Protein AF-A0A914QSH3-F1 (afdb_monomer)

InterPro domains:
  IPR004988 Protein of unknown function DUF273 [PF03314] (1-66)
  IPR029044 Nucleotide-diphospho-sugar transferases [G3DSA:3.90.550.10] (1-66)

Structure (mmCIF, N/CA/C/O backbone):
data_AF-A0A914QSH3-F1
#
_entry.id   AF-A0A914QSH3-F1
#
loop_
_atom_site.group_PDB
_atom_site.id
_atom_site.type_symbol
_atom_site.label_atom_id
_atom_site.label_alt_id
_atom_site.label_comp_id
_atom_site.label_asym_id
_atom_site.label_entity_id
_atom_site.label_seq_id
_atom_site.pdbx_PDB_ins_code
_atom_site.Cartn_x
_atom_site.Cartn_y
_atom_site.Cartn_z
_atom_site.occupancy
_atom_site.B_iso_or_equiv
_atom_site.auth_seq_id
_atom_site.auth_comp_id
_atom_site.auth_asym_id
_atom_site.auth_atom_id
_atom_site.pdbx_PDB_model_num
ATOM 1 N N . MET A 1 1 ? -11.695 2.431 -12.253 1.00 65.25 1 MET A N 1
ATOM 2 C CA . MET A 1 1 ? -10.680 3.227 -11.524 1.00 65.25 1 MET A CA 1
ATOM 3 C C . MET A 1 1 ? -11.150 3.632 -10.126 1.00 65.25 1 MET A C 1
ATOM 5 O O . MET A 1 1 ? -10.458 3.294 -9.182 1.00 65.25 1 MET A O 1
ATOM 9 N N . PHE A 1 2 ? -12.329 4.249 -9.952 1.00 84.00 2 PHE A N 1
ATOM 10 C CA . PHE A 1 2 ? -12.794 4.713 -8.628 1.00 84.00 2 PHE A CA 1
ATOM 11 C C . PHE A 1 2 ? -13.464 3.659 -7.735 1.00 84.00 2 PHE A C 1
ATOM 13 O O . PHE A 1 2 ? -13.387 3.778 -6.519 1.00 84.00 2 PHE A O 1
ATOM 20 N N . GLN A 1 3 ? -14.047 2.599 -8.308 1.00 90.31 3 GLN A N 1
ATOM 21 C CA . GLN A 1 3 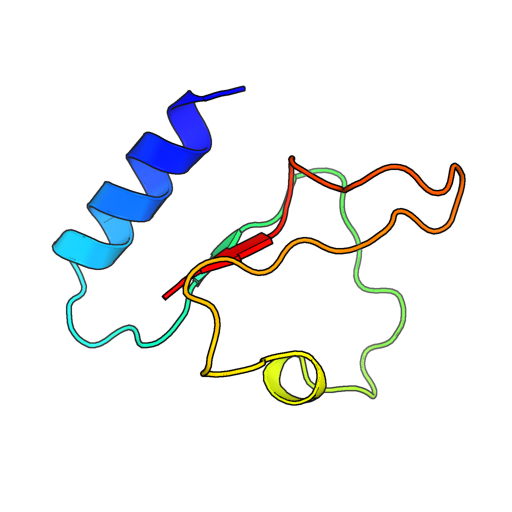? -14.736 1.545 -7.542 1.00 90.31 3 GLN A CA 1
ATOM 22 C C . GLN A 1 3 ? -13.865 0.905 -6.452 1.00 90.31 3 GLN A C 1
ATOM 24 O O . GLN A 1 3 ? -14.389 0.551 -5.403 1.00 90.31 3 GLN A O 1
ATOM 29 N N . ARG A 1 4 ? -12.544 0.813 -6.658 1.00 89.94 4 ARG A N 1
ATOM 30 C CA . ARG A 1 4 ? -11.605 0.299 -5.649 1.00 89.94 4 ARG A CA 1
ATOM 31 C C . ARG A 1 4 ? -11.688 1.065 -4.328 1.00 89.94 4 ARG A C 1
ATOM 33 O O . ARG A 1 4 ? -11.786 0.442 -3.286 1.00 89.94 4 ARG A O 1
ATOM 40 N N . HIS A 1 5 ? -11.789 2.394 -4.387 1.00 91.12 5 HIS A N 1
ATOM 41 C CA . HIS A 1 5 ? -11.899 3.241 -3.202 1.00 91.12 5 HIS A CA 1
ATOM 42 C C . HIS A 1 5 ? -13.228 2.992 -2.478 1.00 91.12 5 HIS A C 1
ATOM 44 O O . HIS A 1 5 ? -13.263 2.984 -1.252 1.00 91.12 5 HIS A O 1
ATOM 50 N N . CYS A 1 6 ? -14.310 2.723 -3.225 1.00 93.75 6 CYS A N 1
ATOM 51 C CA . CYS A 1 6 ? -15.600 2.325 -2.654 1.00 93.75 6 CYS A CA 1
ATOM 52 C C . CYS A 1 6 ? -15.532 0.953 -1.967 1.00 93.75 6 CYS A C 1
ATOM 54 O O . CYS A 1 6 ? -16.129 0.764 -0.913 1.00 93.75 6 CYS A O 1
ATOM 56 N N . VAL A 1 7 ? -14.810 -0.005 -2.549 1.00 93.44 7 VAL A N 1
ATOM 57 C CA . VAL A 1 7 ? -14.599 -1.316 -1.921 1.00 93.44 7 VAL A CA 1
ATOM 58 C C . VAL A 1 7 ? -13.763 -1.156 -0.656 1.00 93.44 7 VAL A C 1
ATOM 60 O O . VAL A 1 7 ? -14.188 -1.609 0.398 1.00 93.44 7 VAL A O 1
ATOM 63 N N . THR A 1 8 ? -12.633 -0.448 -0.726 1.00 94.25 8 THR A N 1
ATOM 64 C CA . THR A 1 8 ? -11.754 -0.212 0.423 1.00 94.25 8 THR A CA 1
ATOM 65 C C . THR A 1 8 ? -12.488 0.451 1.588 1.00 94.25 8 THR A C 1
ATOM 67 O O . THR A 1 8 ? -12.362 -0.017 2.713 1.00 94.25 8 THR A O 1
ATOM 70 N N . ILE A 1 9 ? -13.299 1.489 1.338 1.00 92.38 9 ILE A N 1
ATOM 71 C CA . ILE A 1 9 ? -14.038 2.156 2.421 1.00 92.38 9 ILE A CA 1
ATOM 72 C C . ILE A 1 9 ? -15.117 1.259 3.031 1.00 92.38 9 ILE A C 1
ATOM 74 O O . ILE A 1 9 ? -15.355 1.337 4.231 1.00 92.38 9 ILE A O 1
ATOM 78 N N . ASN A 1 10 ? -15.765 0.405 2.236 1.00 95.12 10 ASN A N 1
ATOM 79 C CA . ASN A 1 10 ? -16.721 -0.558 2.778 1.00 95.12 10 ASN A CA 1
ATOM 80 C C . ASN A 1 10 ? -16.004 -1.606 3.635 1.00 95.12 10 ASN A C 1
ATOM 82 O O . ASN A 1 10 ? -16.449 -1.869 4.742 1.00 95.12 10 ASN A O 1
ATOM 86 N N . VAL A 1 11 ? -14.845 -2.110 3.196 1.00 95.75 11 VAL A N 1
ATOM 87 C CA . VAL A 1 11 ? -14.038 -3.046 3.995 1.00 95.75 11 VAL A CA 1
ATOM 88 C C . VAL A 1 11 ? -13.584 -2.408 5.313 1.00 95.75 11 VAL A C 1
ATOM 90 O O . VAL A 1 11 ? -13.741 -3.042 6.349 1.00 95.75 11 VAL A O 1
ATOM 93 N N . LEU A 1 12 ? -13.099 -1.161 5.313 1.00 93.62 12 LEU A N 1
ATOM 94 C CA . LEU A 1 12 ? -12.744 -0.449 6.555 1.00 93.62 12 LEU A CA 1
ATOM 95 C C . LEU A 1 12 ? -13.946 -0.280 7.493 1.00 93.62 12 LEU A C 1
ATOM 97 O O . LEU A 1 12 ? -13.831 -0.474 8.697 1.00 93.62 12 LEU A O 1
ATOM 101 N N . ARG A 1 13 ? -15.118 0.077 6.953 1.00 93.50 13 ARG A N 1
ATOM 102 C CA . ARG A 1 13 ? -16.341 0.257 7.754 1.00 93.50 13 ARG A CA 1
ATOM 103 C C . ARG A 1 13 ? -16.839 -1.044 8.368 1.00 93.50 13 ARG A C 1
ATOM 105 O O . ARG A 1 13 ? -17.306 -1.027 9.503 1.00 93.50 13 ARG A O 1
ATOM 112 N N . ASP A 1 14 ? -16.755 -2.133 7.613 1.00 97.12 14 ASP A N 1
ATOM 113 C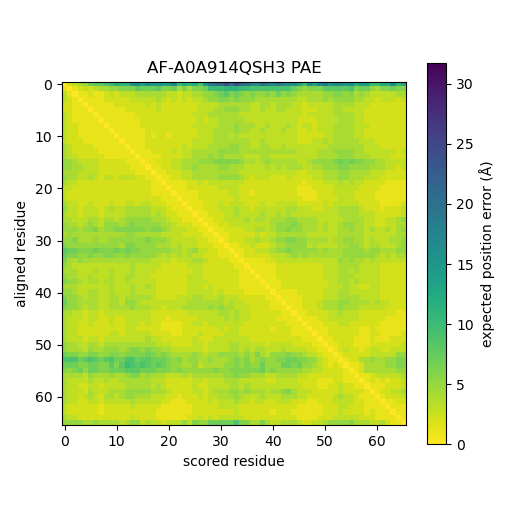 CA . ASP A 1 14 ? -17.232 -3.447 8.036 1.00 97.12 14 ASP A CA 1
ATOM 114 C C . ASP A 1 14 ? -16.257 -4.135 9.011 1.00 97.12 14 ASP A C 1
ATOM 116 O O . ASP A 1 14 ? -16.659 -5.066 9.705 1.00 97.12 14 ASP A O 1
ATOM 120 N N . ASN A 1 15 ? -15.003 -3.667 9.088 1.00 96.62 15 ASN A N 1
ATOM 121 C CA . ASN A 1 15 ? -13.930 -4.235 9.913 1.00 96.62 15 ASN A CA 1
ATOM 122 C C . ASN A 1 15 ? -13.223 -3.116 10.712 1.00 96.62 15 ASN A C 1
ATOM 124 O O . ASN A 1 15 ? -12.102 -2.722 10.374 1.00 96.62 15 ASN A O 1
ATOM 128 N N . PRO A 1 16 ? -13.879 -2.552 11.747 1.00 93.50 16 PRO A N 1
ATOM 129 C CA . PRO A 1 16 ? -13.381 -1.390 12.490 1.00 93.50 16 PRO A CA 1
ATOM 130 C C . PRO A 1 16 ? -12.096 -1.651 13.295 1.00 93.50 16 PRO A C 1
ATOM 132 O O . PRO A 1 16 ? -11.507 -0.714 13.826 1.00 93.50 16 PRO A O 1
ATOM 135 N N . GLU A 1 17 ? -11.678 -2.908 13.429 1.00 95.94 17 GLU A N 1
ATOM 136 C CA . GLU A 1 17 ? -10.417 -3.319 14.043 1.00 95.94 17 GLU A CA 1
ATOM 137 C C . GLU A 1 17 ? -9.204 -3.208 13.108 1.00 95.94 17 GLU A C 1
ATOM 139 O O . GLU A 1 17 ? -8.070 -3.283 13.580 1.00 95.94 17 GLU A O 1
ATOM 144 N N . LEU A 1 18 ? -9.416 -3.047 11.796 1.00 94.50 18 LEU A N 1
ATOM 145 C CA . LEU A 1 18 ? -8.328 -2.839 10.846 1.00 94.50 18 LEU A CA 1
ATOM 146 C C . LEU A 1 18 ? -7.783 -1.416 10.984 1.00 94.50 18 LEU A C 1
ATOM 148 O O . LEU A 1 18 ? -8.490 -0.444 10.741 1.00 94.50 18 LEU A O 1
ATOM 152 N N . GLU A 1 19 ? -6.501 -1.294 11.323 1.00 92.50 19 GLU A N 1
ATOM 153 C CA . GL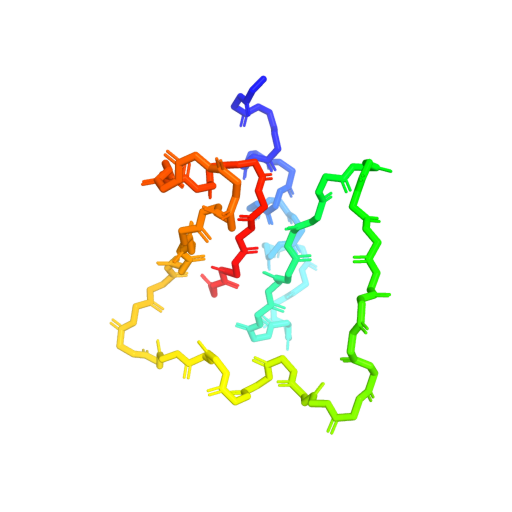U A 1 19 ? -5.835 0.012 11.403 1.00 92.50 19 GLU A CA 1
ATOM 154 C C . GLU A 1 19 ? -5.420 0.543 10.029 1.00 92.50 19 GLU A C 1
ATOM 156 O O . GLU A 1 19 ? -5.439 1.748 9.798 1.00 92.50 19 GLU A O 1
ATOM 161 N N . TYR A 1 20 ? -5.026 -0.356 9.125 1.00 94.69 20 TYR A N 1
ATOM 162 C CA . TYR A 1 20 ? -4.583 -0.017 7.779 1.00 94.69 20 TYR A CA 1
ATOM 163 C C . TYR A 1 20 ? -5.013 -1.086 6.777 1.00 94.69 20 TYR A C 1
ATOM 165 O O . TYR A 1 20 ? -5.025 -2.281 7.077 1.00 94.69 20 TYR A O 1
ATOM 173 N N . ILE A 1 21 ? -5.281 -0.661 5.544 1.00 95.50 21 ILE A N 1
ATOM 174 C CA . ILE A 1 21 ? -5.447 -1.536 4.384 1.00 95.50 21 ILE A CA 1
ATOM 175 C C . ILE A 1 21 ? -4.383 -1.194 3.348 1.00 95.50 21 ILE A C 1
ATOM 177 O O . ILE A 1 21 ? -4.291 -0.057 2.888 1.00 95.50 21 ILE A O 1
ATOM 181 N N . LEU A 1 22 ? -3.626 -2.208 2.928 1.00 94.94 22 LEU A N 1
ATOM 182 C CA . LEU A 1 22 ? -2.805 -2.160 1.722 1.00 94.94 22 LEU A CA 1
ATOM 183 C C . LEU A 1 22 ? -3.642 -2.654 0.535 1.00 94.94 22 LEU A C 1
ATOM 185 O O . LEU A 1 22 ? -3.921 -3.847 0.414 1.00 94.94 22 LEU A O 1
ATOM 189 N N . PHE A 1 23 ? -4.046 -1.740 -0.345 1.00 94.81 23 PHE A N 1
ATOM 190 C CA . PHE A 1 23 ? -4.703 -2.087 -1.601 1.00 94.81 23 PHE A CA 1
ATOM 191 C C . PHE A 1 23 ? -3.648 -2.329 -2.684 1.00 94.81 23 PHE A C 1
ATOM 193 O O . PHE A 1 23 ? -2.805 -1.464 -2.923 1.00 94.81 23 PHE A O 1
ATOM 200 N N . LEU A 1 24 ? -3.724 -3.476 -3.363 1.00 92.81 24 LEU A N 1
ATOM 201 C CA . LEU A 1 24 ? -2.795 -3.870 -4.424 1.00 92.81 24 LEU A CA 1
ATOM 202 C C . LEU A 1 24 ? -3.534 -4.110 -5.739 1.00 92.81 24 LEU A C 1
ATOM 204 O O . LEU A 1 24 ? -4.580 -4.761 -5.777 1.00 92.81 24 LEU A O 1
ATOM 208 N N . ASP A 1 25 ? -2.956 -3.617 -6.828 1.00 91.06 25 ASP A N 1
ATOM 209 C CA . ASP A 1 25 ? -3.339 -4.009 -8.176 1.00 91.06 25 ASP A CA 1
ATOM 210 C C . ASP A 1 25 ? -2.960 -5.474 -8.433 1.00 91.06 25 ASP A C 1
ATOM 212 O O . ASP A 1 25 ? -1.970 -5.997 -7.920 1.00 91.06 25 ASP A O 1
ATOM 216 N N . ALA A 1 26 ? -3.768 -6.148 -9.252 1.00 92.50 26 ALA A N 1
ATOM 217 C CA . ALA A 1 26 ? -3.639 -7.585 -9.496 1.00 92.50 26 ALA A CA 1
ATOM 218 C C . ALA A 1 26 ? -2.372 -7.977 -10.281 1.00 92.50 26 ALA A C 1
ATOM 220 O O . ALA A 1 26 ? -2.023 -9.154 -10.328 1.00 92.50 26 ALA A O 1
ATOM 221 N N . ASP A 1 27 ? -1.701 -7.014 -10.911 1.00 90.94 27 ASP A N 1
ATOM 222 C CA . ASP A 1 27 ? -0.471 -7.191 -11.684 1.00 90.94 27 ASP A CA 1
ATOM 223 C C . ASP A 1 27 ? 0.792 -6.776 -10.905 1.00 90.94 27 ASP A C 1
ATOM 225 O O . ASP A 1 27 ? 1.872 -6.642 -11.485 1.00 90.94 27 ASP A O 1
ATOM 229 N N . MET A 1 28 ? 0.684 -6.607 -9.583 1.00 89.81 28 MET A N 1
ATOM 230 C CA . MET A 1 28 ? 1.824 -6.342 -8.711 1.00 89.81 28 MET A CA 1
ATOM 231 C C . MET A 1 28 ? 2.456 -7.619 -8.152 1.00 89.81 28 MET A C 1
ATOM 233 O O . MET A 1 28 ? 1.778 -8.581 -7.799 1.00 89.81 28 MET A O 1
ATOM 237 N N . GLY A 1 29 ? 3.784 -7.590 -8.015 1.00 90.44 29 GLY A N 1
ATOM 238 C CA . GLY A 1 29 ? 4.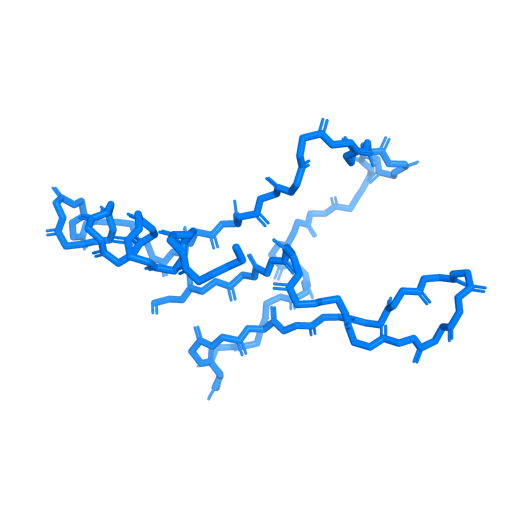571 -8.644 -7.380 1.00 90.44 29 GLY A CA 1
ATOM 239 C C . GLY A 1 29 ? 5.486 -8.095 -6.287 1.00 90.44 29 GLY A C 1
ATOM 240 O O . GLY A 1 29 ? 5.949 -6.956 -6.359 1.00 90.44 29 GLY A O 1
ATOM 241 N N . ILE A 1 30 ? 5.766 -8.922 -5.278 1.00 91.12 30 ILE A N 1
ATOM 242 C CA . ILE A 1 30 ? 6.721 -8.604 -4.211 1.00 91.12 30 ILE A CA 1
ATOM 243 C C . ILE A 1 30 ? 8.138 -8.820 -4.748 1.00 91.12 30 ILE A C 1
ATOM 245 O O . ILE A 1 30 ? 8.486 -9.928 -5.149 1.00 91.12 30 ILE A O 1
ATOM 249 N N . ILE A 1 31 ? 8.959 -7.769 -4.731 1.00 90.69 31 ILE A N 1
ATOM 250 C CA . ILE A 1 31 ? 10.352 -7.823 -5.210 1.00 90.69 31 ILE A CA 1
ATOM 251 C C . ILE A 1 31 ? 11.382 -7.929 -4.081 1.00 90.69 31 ILE A C 1
ATOM 253 O O . ILE A 1 31 ? 12.500 -8.377 -4.317 1.00 90.69 31 ILE A O 1
ATOM 257 N N . ASN A 1 32 ? 11.025 -7.517 -2.862 1.00 92.69 32 ASN A N 1
ATOM 258 C CA . ASN A 1 32 ? 11.922 -7.524 -1.713 1.00 92.69 32 ASN A CA 1
ATOM 259 C C . ASN A 1 32 ? 11.174 -7.987 -0.452 1.00 92.69 32 ASN A C 1
ATOM 261 O O . ASN A 1 32 ? 10.537 -7.171 0.209 1.00 92.69 32 ASN A O 1
ATOM 265 N N . PRO A 1 33 ? 11.236 -9.284 -0.115 1.00 92.00 33 PRO A N 1
ATOM 266 C CA . PRO A 1 33 ? 10.546 -9.832 1.049 1.00 92.00 33 PRO A CA 1
ATOM 267 C C . PRO A 1 33 ? 11.277 -9.564 2.377 1.00 92.00 33 PRO A C 1
ATOM 269 O O . PRO A 1 33 ? 10.811 -10.013 3.417 1.00 92.00 33 PRO A O 1
ATOM 272 N N . ASN A 1 34 ? 12.426 -8.875 2.357 1.00 96.75 34 ASN A N 1
ATOM 273 C CA . ASN A 1 34 ? 13.219 -8.603 3.560 1.00 96.75 34 ASN A CA 1
ATOM 274 C C . ASN A 1 34 ? 12.839 -7.288 4.261 1.00 96.75 34 ASN A C 1
ATOM 276 O O . ASN A 1 34 ? 13.424 -6.984 5.295 1.00 96.75 34 ASN A O 1
ATOM 280 N N . HIS A 1 35 ? 11.906 -6.510 3.701 1.00 95.00 35 HIS A N 1
ATOM 281 C CA . HIS A 1 35 ? 11.395 -5.275 4.300 1.00 95.00 35 HIS A CA 1
ATOM 282 C C . HIS A 1 35 ? 9.923 -5.424 4.652 1.00 95.00 35 HIS A C 1
ATOM 284 O O . HIS A 1 35 ? 9.154 -6.035 3.905 1.00 95.00 35 HIS A O 1
ATOM 290 N N . LEU A 1 36 ? 9.542 -4.830 5.776 1.00 94.94 36 LEU A N 1
ATOM 291 C CA . LEU A 1 36 ? 8.162 -4.781 6.232 1.00 94.94 36 LEU A CA 1
ATOM 292 C C . LEU A 1 36 ? 7.448 -3.561 5.636 1.00 94.94 36 LEU A C 1
ATOM 294 O O . LEU A 1 36 ? 8.060 -2.525 5.379 1.00 94.94 36 LEU A O 1
ATOM 298 N N . ILE A 1 37 ? 6.138 -3.669 5.406 1.00 93.38 37 ILE A N 1
ATOM 299 C CA . ILE A 1 37 ? 5.346 -2.572 4.819 1.00 93.38 37 ILE A CA 1
ATOM 300 C C . ILE A 1 37 ? 5.204 -1.409 5.805 1.00 93.38 37 ILE A C 1
ATOM 302 O O . ILE A 1 37 ? 5.169 -0.244 5.411 1.00 93.38 37 ILE A O 1
ATOM 306 N N . GLU A 1 38 ? 5.186 -1.728 7.091 1.00 94.25 38 GLU A N 1
ATOM 307 C CA . GLU A 1 38 ? 5.081 -0.821 8.224 1.00 94.25 38 GLU A CA 1
ATOM 308 C C . GLU A 1 38 ? 6.215 0.214 8.251 1.00 94.25 38 GLU A C 1
ATOM 310 O O . GLU A 1 38 ? 5.999 1.337 8.700 1.00 94.25 38 GLU A O 1
ATOM 315 N N . GLU A 1 39 ? 7.393 -0.113 7.702 1.00 95.19 39 GLU A N 1
ATOM 316 C CA . GLU A 1 39 ? 8.524 0.819 7.550 1.00 95.19 39 GLU A CA 1
ATOM 317 C C . GLU A 1 39 ? 8.176 2.035 6.673 1.00 95.19 39 GLU A 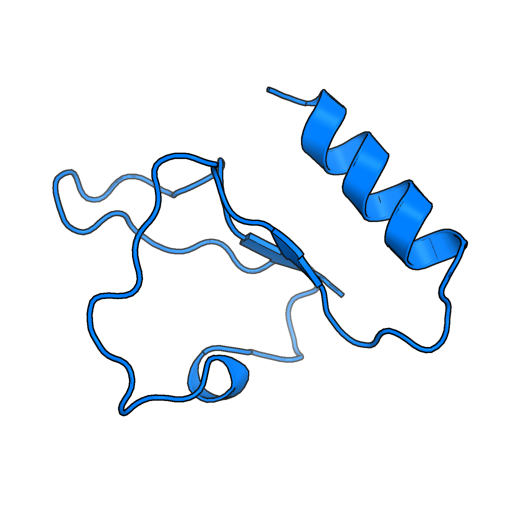C 1
ATOM 319 O O . GLU A 1 39 ? 8.797 3.093 6.797 1.00 95.19 39 GLU A O 1
ATOM 324 N N . TYR A 1 40 ? 7.179 1.898 5.796 1.00 91.75 40 TYR A N 1
ATOM 325 C CA . TYR A 1 40 ? 6.757 2.925 4.843 1.00 91.75 40 TYR A CA 1
ATOM 326 C C . TYR A 1 40 ? 5.488 3.673 5.278 1.00 91.75 40 TYR A C 1
ATOM 328 O O . TYR A 1 40 ? 5.027 4.570 4.568 1.00 91.75 40 TYR A O 1
ATOM 336 N N . ILE A 1 41 ? 4.915 3.335 6.437 1.00 95.19 41 ILE A N 1
ATOM 337 C CA . ILE A 1 41 ? 3.711 3.988 6.955 1.00 95.19 41 ILE A CA 1
ATOM 338 C C . ILE A 1 41 ? 4.087 5.270 7.697 1.00 95.19 41 ILE A C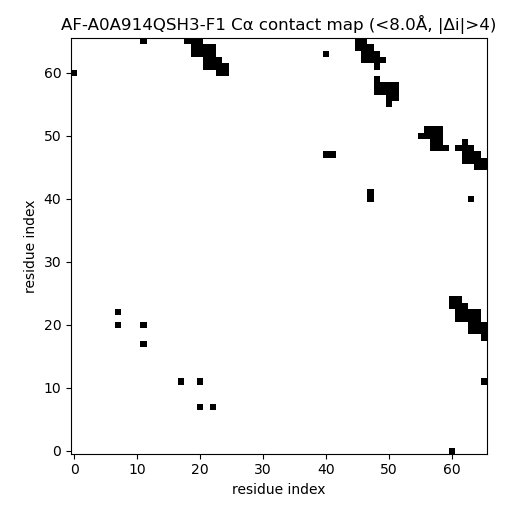 1
ATOM 340 O O . ILE A 1 41 ? 4.940 5.288 8.583 1.00 95.19 41 ILE A O 1
ATOM 344 N N . ASN A 1 42 ? 3.390 6.360 7.374 1.00 94.12 42 ASN A N 1
ATOM 345 C CA . ASN A 1 42 ? 3.466 7.606 8.125 1.00 94.12 42 ASN A CA 1
ATOM 346 C C . ASN A 1 42 ? 2.090 7.942 8.730 1.00 94.12 42 ASN A C 1
ATOM 348 O O . ASN A 1 42 ? 1.188 8.331 7.988 1.00 94.12 42 ASN A O 1
ATOM 352 N N . PRO A 1 43 ? 1.930 7.875 10.067 1.00 94.00 43 PRO A N 1
ATOM 353 C CA . PRO A 1 43 ? 0.628 7.987 10.734 1.00 94.00 43 PRO A CA 1
ATOM 354 C C . PRO A 1 43 ? -0.018 9.378 10.625 1.00 94.00 43 PRO A C 1
ATOM 356 O O . PRO A 1 43 ? -1.176 9.559 11.008 1.00 94.00 43 PRO A O 1
ATOM 359 N N . LYS A 1 44 ? 0.716 10.380 10.119 1.00 96.38 44 LYS A N 1
ATOM 360 C CA . LYS A 1 44 ? 0.188 11.728 9.862 1.00 96.38 44 LYS A CA 1
ATOM 361 C C . LYS A 1 44 ? -0.740 11.792 8.649 1.00 96.38 44 LYS A C 1
ATOM 363 O O . LYS A 1 44 ? -1.447 12.786 8.511 1.00 96.38 44 LYS A O 1
ATOM 368 N N . PHE A 1 45 ? -0.710 10.789 7.776 1.00 95.62 45 PHE A N 1
ATOM 369 C CA . PHE A 1 45 ? -1.488 10.763 6.544 1.00 95.62 45 PHE A CA 1
ATOM 370 C C . PHE A 1 45 ? -2.486 9.608 6.572 1.00 95.62 45 PHE A C 1
ATOM 372 O O . PHE A 1 45 ? -2.148 8.507 6.996 1.00 95.62 45 PHE A O 1
ATOM 379 N N . ASP A 1 46 ? -3.707 9.865 6.106 1.00 93.88 46 ASP A N 1
ATOM 380 C CA . ASP A 1 46 ? -4.756 8.841 6.033 1.00 93.88 46 ASP A CA 1
ATOM 381 C C . ASP A 1 46 ? -4.629 7.981 4.774 1.00 93.88 46 ASP A C 1
ATOM 383 O O . ASP A 1 46 ? -5.044 6.832 4.772 1.00 93.88 46 ASP A O 1
ATOM 387 N N . ILE A 1 47 ? -4.036 8.518 3.702 1.00 94.38 47 ILE A N 1
ATOM 388 C CA . ILE A 1 47 ? -3.778 7.798 2.451 1.00 94.38 47 ILE A CA 1
ATOM 389 C C . ILE A 1 47 ? -2.336 8.057 2.026 1.00 94.38 47 ILE A C 1
ATOM 391 O O . ILE A 1 47 ? -1.898 9.206 1.934 1.00 94.38 47 ILE A O 1
ATOM 395 N N . LEU A 1 48 ? -1.611 6.980 1.740 1.00 95.69 48 LEU A N 1
ATOM 396 C CA . LEU A 1 48 ? -0.223 6.993 1.304 1.00 95.69 48 LEU A CA 1
ATOM 397 C C . LEU A 1 48 ? -0.135 6.422 -0.110 1.00 95.69 48 LEU A C 1
ATOM 399 O O . LEU A 1 48 ? -0.388 5.237 -0.345 1.00 95.69 48 LEU A O 1
ATOM 403 N N . PHE A 1 49 ? 0.260 7.284 -1.042 1.00 95.12 49 PHE A N 1
ATOM 404 C CA . PHE A 1 49 ? 0.668 6.898 -2.386 1.00 95.12 49 PHE A CA 1
ATOM 405 C C . PHE A 1 49 ? 2.190 6.863 -2.478 1.00 95.12 49 PHE A C 1
ATOM 407 O O . PHE A 1 49 ? 2.891 7.480 -1.676 1.00 95.12 49 PHE A O 1
ATOM 414 N N . TYR A 1 50 ? 2.695 6.173 -3.492 1.00 93.50 50 TYR A N 1
ATOM 415 C CA . TYR A 1 50 ? 4.123 6.081 -3.761 1.00 93.50 50 TYR A CA 1
ATOM 416 C C . TYR A 1 50 ? 4.4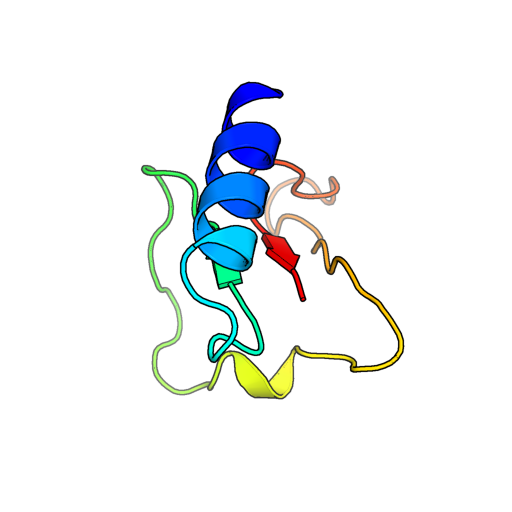21 6.362 -5.232 1.00 93.50 50 TYR A C 1
ATOM 418 O O . TYR A 1 50 ? 3.535 6.348 -6.088 1.00 93.50 50 TYR A O 1
ATOM 426 N N . GLU A 1 51 ? 5.684 6.639 -5.520 1.00 94.81 51 GLU A N 1
ATOM 427 C CA . GLU A 1 51 ? 6.180 6.881 -6.867 1.00 94.81 51 GLU A CA 1
ATOM 428 C C . GLU A 1 51 ? 6.518 5.558 -7.571 1.00 94.81 51 GLU A C 1
ATOM 430 O O . GLU A 1 51 ? 7.144 4.661 -7.001 1.00 94.81 51 GLU A O 1
ATOM 435 N N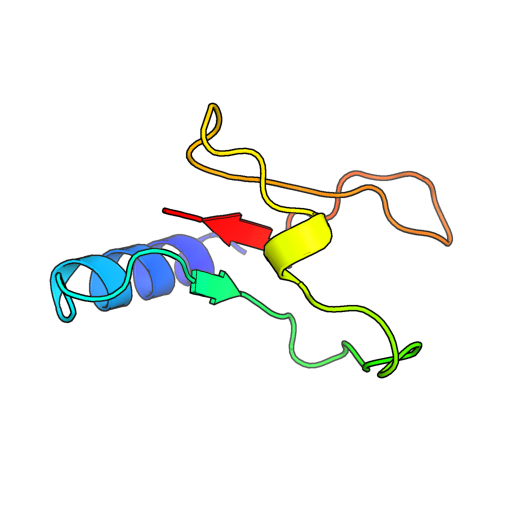 . ARG A 1 52 ? 6.106 5.411 -8.832 1.00 91.12 52 ARG A N 1
ATOM 436 C CA . ARG A 1 52 ? 6.424 4.235 -9.647 1.00 91.12 52 ARG A CA 1
ATOM 437 C C . ARG A 1 52 ? 7.899 4.237 -10.051 1.00 91.12 52 ARG A C 1
ATOM 439 O O . ARG A 1 52 ? 8.401 5.205 -10.610 1.00 91.12 52 ARG A O 1
ATOM 446 N N . ILE A 1 53 ? 8.547 3.080 -9.908 1.00 87.56 53 ILE A N 1
ATOM 447 C CA . ILE A 1 53 ? 9.981 2.892 -10.199 1.00 87.56 53 ILE A CA 1
ATOM 448 C C . ILE A 1 53 ? 10.335 3.169 -11.675 1.00 87.56 53 ILE A C 1
ATOM 450 O O . ILE A 1 53 ? 11.443 3.604 -11.966 1.00 87.56 53 ILE A O 1
ATOM 454 N N . PHE A 1 54 ? 9.426 2.900 -12.621 1.00 86.44 54 PHE A N 1
ATOM 455 C CA . PHE A 1 54 ? 9.747 2.924 -14.057 1.00 86.44 54 PHE A CA 1
ATOM 456 C C . PHE A 1 54 ? 9.429 4.245 -14.770 1.00 86.44 54 PHE A C 1
ATOM 458 O O . PHE A 1 54 ? 9.965 4.482 -15.851 1.00 86.44 54 PHE A O 1
ATOM 465 N N . ASN A 1 55 ? 8.545 5.082 -14.219 1.00 92.06 55 ASN A N 1
ATOM 466 C CA . ASN A 1 55 ? 8.121 6.327 -14.871 1.00 92.06 55 ASN A CA 1
ATOM 467 C C . ASN A 1 55 ? 7.936 7.521 -13.927 1.00 92.06 55 ASN A C 1
ATOM 469 O O . ASN A 1 55 ? 7.531 8.575 -14.407 1.00 92.06 55 ASN A O 1
ATOM 473 N N . PHE A 1 56 ? 8.240 7.384 -12.631 1.00 91.69 56 PHE A N 1
ATOM 474 C CA . PHE 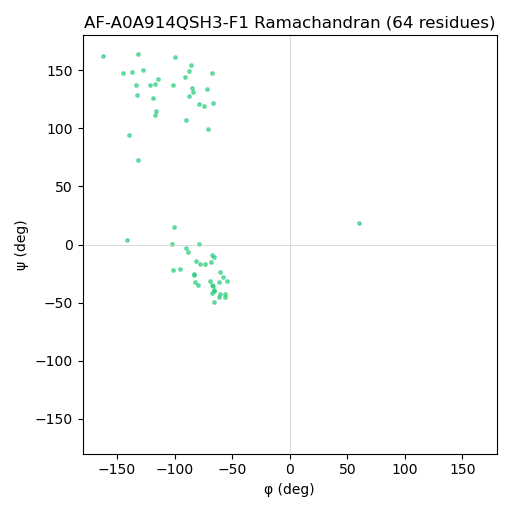A 1 56 ? 8.186 8.482 -11.656 1.00 91.69 56 PHE A CA 1
ATOM 475 C C . PHE A 1 56 ? 6.791 9.118 -11.490 1.00 91.69 56 PHE A C 1
ATOM 477 O O . PHE A 1 56 ? 6.635 10.228 -10.989 1.00 91.69 56 PHE A O 1
ATOM 484 N N . GLU A 1 57 ? 5.736 8.416 -11.911 1.00 95.19 57 GLU A N 1
ATOM 485 C CA . GLU A 1 57 ? 4.360 8.848 -11.685 1.00 95.19 57 GLU A CA 1
ATOM 486 C C . GLU A 1 57 ? 3.856 8.383 -10.318 1.00 95.19 57 GLU A C 1
ATOM 488 O O . GLU A 1 57 ? 4.270 7.346 -9.793 1.00 95.19 57 GLU A O 1
ATOM 493 N N . VAL A 1 58 ? 2.880 9.108 -9.771 1.00 94.88 58 VAL A N 1
ATOM 494 C CA . VAL A 1 58 ? 2.170 8.682 -8.563 1.00 94.88 58 VAL A CA 1
ATOM 495 C C . VAL A 1 58 ? 1.352 7.423 -8.867 1.00 94.88 58 VAL A C 1
ATOM 497 O O . VAL A 1 58 ? 0.464 7.419 -9.724 1.00 94.88 58 VAL A O 1
ATOM 500 N N . MET A 1 59 ? 1.612 6.339 -8.139 1.00 92.56 59 MET A N 1
ATOM 501 C CA . MET A 1 59 ? 0.785 5.140 -8.170 1.00 92.56 59 MET A CA 1
ATOM 502 C C . MET A 1 59 ? -0.553 5.421 -7.483 1.00 92.56 59 MET A C 1
ATOM 504 O O . MET A 1 59 ? -0.656 5.347 -6.268 1.00 92.56 59 MET A O 1
ATOM 508 N N . ALA A 1 60 ? -1.601 5.689 -8.261 1.00 90.19 60 ALA A N 1
ATOM 509 C CA . ALA A 1 60 ? -2.971 5.800 -7.741 1.00 90.19 60 ALA A CA 1
ATOM 510 C C . ALA A 1 60 ? -3.729 4.455 -7.707 1.00 90.19 60 ALA A C 1
ATOM 512 O O . ALA A 1 60 ? -4.871 4.384 -7.254 1.00 90.19 60 ALA A O 1
ATOM 513 N N . GLY A 1 61 ? -3.135 3.395 -8.264 1.00 91.06 61 GLY A N 1
ATOM 514 C CA . GLY A 1 61 ? -3.766 2.080 -8.367 1.00 91.06 61 GLY A CA 1
ATOM 515 C C . GLY A 1 61 ? -3.650 1.251 -7.089 1.00 91.06 61 GLY A C 1
ATOM 516 O O . GLY A 1 61 ? -4.593 0.539 -6.743 1.00 91.06 61 GLY A O 1
ATOM 517 N N . SER A 1 62 ? -2.545 1.433 -6.366 1.00 93.19 62 SER A N 1
ATOM 518 C CA . SER A 1 62 ? -2.197 0.734 -5.130 1.00 93.19 62 SER A CA 1
ATOM 519 C C . SER A 1 62 ? -1.723 1.730 -4.082 1.00 93.19 62 SER A C 1
ATOM 521 O O . SER A 1 62 ? -0.992 2.665 -4.408 1.00 93.19 62 SER A O 1
ATOM 523 N N . TYR A 1 63 ? -2.172 1.564 -2.845 1.00 95.12 63 TYR A N 1
ATOM 524 C CA . TYR A 1 63 ? -1.974 2.544 -1.778 1.00 95.12 63 TYR A CA 1
ATOM 525 C C . TYR A 1 63 ? -2.198 1.912 -0.408 1.00 95.12 63 TYR A C 1
ATOM 527 O O . TYR A 1 63 ? -2.841 0.867 -0.290 1.00 95.12 63 TYR A O 1
ATOM 535 N N . ILE A 1 64 ? -1.691 2.579 0.626 1.00 95.75 64 ILE A N 1
ATOM 536 C CA . ILE A 1 64 ? -2.019 2.277 2.021 1.00 95.75 64 ILE A CA 1
ATOM 537 C C . ILE A 1 64 ? -3.035 3.314 2.494 1.00 95.75 64 ILE A C 1
ATOM 539 O O . ILE A 1 64 ? -2.889 4.498 2.192 1.00 95.75 64 ILE A O 1
ATOM 543 N N . VAL A 1 65 ? -4.064 2.881 3.214 1.00 95.06 65 VAL A N 1
ATOM 544 C CA . VAL A 1 65 ? -5.084 3.766 3.792 1.00 95.06 65 VAL A CA 1
ATOM 545 C C . VAL A 1 65 ? -5.424 3.359 5.218 1.00 95.06 65 VAL A C 1
ATOM 547 O O . VAL A 1 65 ? -5.369 2.169 5.524 1.00 95.06 65 VAL A O 1
ATOM 550 N N . LYS A 1 66 ? -5.774 4.343 6.046 1.00 92.31 66 LYS A N 1
ATOM 551 C CA . LYS A 1 66 ? -6.319 4.190 7.397 1.00 92.31 66 LYS A CA 1
ATOM 552 C C . LYS A 1 66 ? -7.785 4.633 7.445 1.00 92.31 66 LYS A C 1
ATOM 554 O O . LYS A 1 66 ? -8.130 5.601 6.726 1.00 92.31 66 LYS A O 1
#

Nearest PDB structures (foldseek):
  2my3-assembly1_A  TM=2.980E-01  e=3.511E+00  Saccharomyces cerevisiae S288C

Sequence (66 aa):
MFQRHCVTINVLRDNPELEYILFLDADMGIINPNHLIEEYINPKFDILFYERIFNFEVMAGSYIVK

Radius of gyration: 12.57 Å; Cα contacts (8 Å, |Δi|>4): 54; chains: 1; bounding box: 30×22×29 Å

Solvent-accessible surface area (backbone atoms only — not comparable to full-atom values): 4373 Å² total; per-residue (Å²): 129,66,63,60,60,58,50,52,53,49,53,46,68,77,37,78,84,59,71,66,47,79,46,73,50,92,89,66,78,92,87,62,90,89,61,65,73,70,81,73,62,56,91,92,50,55,66,48,69,50,69,37,92,91,76,70,43,77,35,85,73,36,37,41,37,92

Foldseek 3Di:
DCVQVVVVVVVCVVCVVDPKDKQDDPPDDDPDPPDDPVVVDDPVDQKDWDADPPPRDTPPRIIMGD

Mean predicted aligned error: 3.15 Å

Organism: NCBI:txid227884

Secondary structure (DSSP, 8-state):
--HHHHHHHHHHHH-TT-S-EEE--TT---S-TTS-GGGG--TT-SEE--B-TTT--B--SSEEE-

pLDDT: mean 92.8, std 4.2, range [65.25, 97.12]